Protein AF-A0A3Q3WT83-F1 (afdb_monomer)

Organism: Mola mola (NCBI:txid94237)

pLDDT: mean 71.91, std 18.33, range [34.28, 93.12]

Mean predicted aligned error: 13.51 Å

Sequence (76 aa):
MNKSRLRRTSFVSCQVGDGGEGEAVTPDYDKSGWFGVKNKLGLDFPNLPYLVDGDKKIVQSNAIMRYIARKHNMCK

Solvent-accessible surface area (backbone atoms only — not comparable to full-atom values): 5380 Å² total; per-residue (Å²): 134,83,94,74,81,86,73,86,72,72,76,82,69,91,80,85,83,85,88,87,86,82,75,93,71,72,77,79,81,75,55,59,77,52,69,76,40,47,79,76,67,73,50,98,65,74,52,88,50,54,45,68,61,85,91,47,74,39,47,49,62,70,54,44,52,52,48,52,32,61,77,66,64,69,75,118

Foldseek 3Di:
DDPDDPDDWDFDDDDDDDDDDDDPPPPPPDCCVQVVCQVVVPDPDRDPPWTDDPVDIDDDPVRVVVVVCVVVVVPD

Secondary structure (DSSP, 8-state):
------------PPPPPP---SS--------HHHHTTTTTTT-SS--SSEEEETTEEEESHHHHHHHHHHHTT---

InterPro domains:
  IPR004045 Glutathione S-transferase, N-terminal [PF02798] (30-70)
  IPR004045 Glutathione S-transferase, N-terminal [PS50404] (1-76)
  IPR036249 Thioredoxin-like superfamily [SSF52833] (28-73)
  IPR050213 Glutathione S-transferase superfamily [PTHR11571]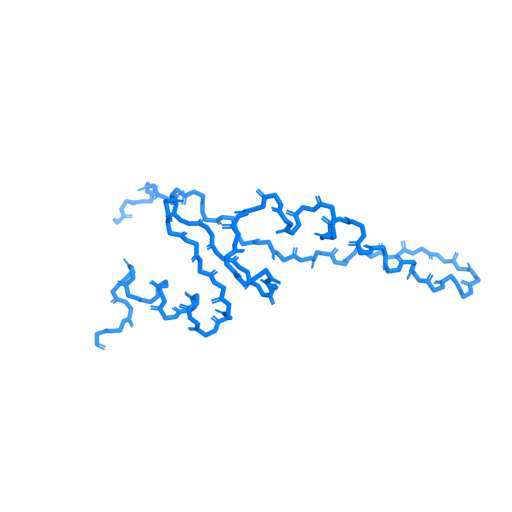 (30-75)

Structure (mmCIF, N/CA/C/O backbone):
data_AF-A0A3Q3WT83-F1
#
_entry.id   AF-A0A3Q3WT83-F1
#
loop_
_atom_site.group_PDB
_atom_site.id
_atom_site.type_symbol
_atom_site.label_atom_id
_atom_site.label_alt_id
_atom_site.label_comp_id
_atom_site.label_asym_id
_atom_site.label_entity_id
_atom_site.label_seq_id
_atom_site.pdbx_PDB_ins_code
_atom_site.Cartn_x
_atom_site.Cartn_y
_atom_site.Cartn_z
_atom_site.occupancy
_atom_site.B_iso_or_equiv
_atom_site.auth_seq_id
_atom_site.auth_comp_id
_atom_site.auth_asym_id
_atom_site.auth_atom_id
_atom_site.pdbx_PDB_model_num
ATOM 1 N N . MET A 1 1 ? -4.569 -16.318 25.914 1.00 40.44 1 MET A N 1
ATOM 2 C CA . MET A 1 1 ? -4.577 -15.379 24.768 1.00 40.44 1 MET A CA 1
ATOM 3 C C . MET A 1 1 ? -4.269 -16.190 23.514 1.00 40.44 1 MET A C 1
ATOM 5 O O . MET A 1 1 ? -3.136 -16.619 23.333 1.00 40.44 1 MET A O 1
ATOM 9 N N . ASN A 1 2 ? -5.297 -16.549 22.746 1.00 34.28 2 ASN A N 1
ATOM 10 C CA . ASN A 1 2 ? -5.226 -17.652 21.784 1.00 34.28 2 ASN A CA 1
ATOM 11 C C . ASN A 1 2 ? -4.494 -17.244 20.499 1.00 34.28 2 ASN A C 1
ATOM 13 O O . ASN A 1 2 ? -4.937 -16.360 19.767 1.00 34.28 2 ASN A O 1
ATOM 17 N N . LYS A 1 3 ? -3.36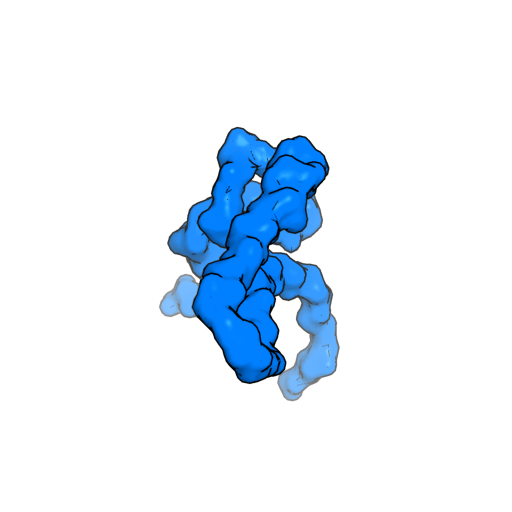8 -17.919 20.240 1.00 44.25 3 LYS A N 1
ATOM 18 C CA . LYS A 1 3 ? -2.560 -17.837 19.018 1.00 44.25 3 LYS A CA 1
ATOM 19 C C . LYS A 1 3 ? -3.278 -18.541 17.866 1.00 44.25 3 LYS A C 1
ATOM 21 O O . LYS A 1 3 ? -2.883 -19.625 17.458 1.00 44.25 3 LYS A O 1
ATOM 26 N N . SER A 1 4 ? -4.329 -17.935 17.332 1.00 48.75 4 SER A N 1
ATOM 27 C CA . SER A 1 4 ? -5.001 -18.484 16.158 1.00 48.75 4 SER A CA 1
ATOM 28 C C . SER A 1 4 ? -5.471 -17.342 15.274 1.00 48.75 4 SER A C 1
ATOM 30 O O . SER A 1 4 ? -6.316 -16.556 15.690 1.00 48.75 4 SER A O 1
ATOM 32 N N . ARG A 1 5 ? -4.968 -17.323 14.028 1.00 48.78 5 ARG A N 1
ATOM 33 C CA . ARG A 1 5 ? -5.480 -16.560 12.869 1.00 48.78 5 ARG A CA 1
ATOM 34 C C . ARG A 1 5 ? -4.749 -15.268 12.478 1.00 48.78 5 ARG A C 1
ATOM 36 O O . ARG A 1 5 ? -5.380 -14.267 12.150 1.00 48.78 5 ARG A O 1
ATOM 43 N N . LEU A 1 6 ? -3.424 -15.340 12.341 1.00 51.41 6 LEU A N 1
ATOM 44 C CA . LEU A 1 6 ? -2.696 -14.434 11.446 1.00 51.41 6 LEU A CA 1
ATOM 45 C C . LEU A 1 6 ? -2.947 -14.893 9.995 1.00 51.41 6 LEU A C 1
ATOM 47 O O . LEU A 1 6 ? -2.285 -15.798 9.488 1.00 51.41 6 LEU A O 1
ATOM 51 N N . ARG A 1 7 ? -3.977 -14.348 9.331 1.00 51.56 7 ARG A N 1
ATOM 52 C CA . ARG A 1 7 ? -4.129 -14.547 7.880 1.00 51.56 7 ARG A CA 1
ATOM 53 C C . ARG A 1 7 ? -2.987 -13.802 7.192 1.00 51.56 7 ARG A C 1
ATOM 55 O O . ARG A 1 7 ? -2.826 -12.609 7.419 1.00 51.56 7 ARG A O 1
ATOM 62 N N . ARG A 1 8 ? -2.212 -14.548 6.401 1.00 51.12 8 ARG A N 1
ATOM 63 C CA . ARG A 1 8 ?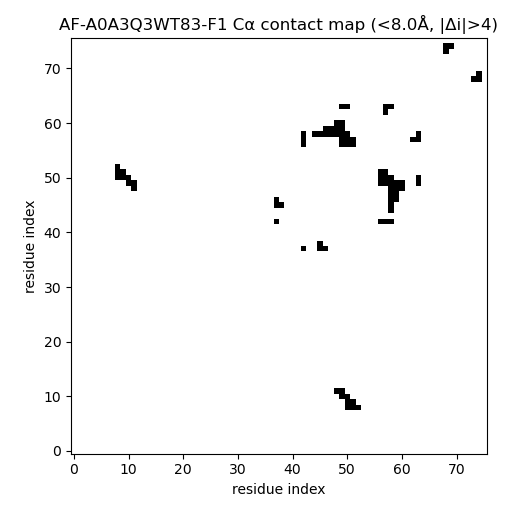 -1.036 -14.139 5.617 1.00 51.12 8 ARG A CA 1
ATOM 64 C C . ARG A 1 8 ? -1.140 -12.708 5.068 1.00 51.12 8 ARG A C 1
ATOM 66 O O . ARG A 1 8 ? -1.748 -12.487 4.028 1.00 51.12 8 ARG A O 1
ATOM 73 N N . THR A 1 9 ? -0.504 -11.761 5.749 1.00 44.34 9 THR A N 1
ATOM 74 C CA . THR A 1 9 ? -0.036 -10.507 5.155 1.00 44.34 9 THR A CA 1
ATOM 75 C C . THR A 1 9 ? 1.319 -10.794 4.527 1.00 44.34 9 THR A C 1
ATOM 77 O O . THR A 1 9 ? 2.299 -11.001 5.243 1.00 44.34 9 THR A O 1
ATOM 80 N N . SER A 1 10 ? 1.373 -10.863 3.201 1.00 53.41 10 SER A N 1
ATOM 81 C CA . SER A 1 10 ? 2.635 -11.036 2.485 1.00 53.41 10 SER A CA 1
ATOM 82 C C . SER A 1 10 ? 3.338 -9.684 2.383 1.00 53.41 10 SER A C 1
ATOM 84 O O . SER A 1 10 ? 2.961 -8.842 1.573 1.00 53.41 10 SER A O 1
ATOM 86 N N . PHE A 1 11 ? 4.337 -9.468 3.238 1.00 43.34 11 PHE A N 1
ATOM 87 C CA . PHE A 1 11 ? 5.301 -8.380 3.096 1.00 43.34 11 PHE A CA 1
ATOM 88 C C . PHE A 1 11 ? 6.395 -8.847 2.133 1.00 43.34 11 PHE A C 1
ATOM 90 O O . PHE A 1 11 ? 7.160 -9.752 2.462 1.00 43.34 11 PHE A O 1
ATOM 97 N N . VAL A 1 12 ? 6.440 -8.283 0.925 1.00 48.94 12 VAL A N 1
ATOM 98 C CA . VAL A 1 12 ? 7.510 -8.583 -0.035 1.00 48.94 12 VAL A CA 1
ATOM 99 C C . VAL A 1 12 ? 8.697 -7.681 0.287 1.00 48.94 12 VAL A C 1
ATOM 101 O O . VAL A 1 12 ? 8.704 -6.503 -0.061 1.00 48.94 12 VAL A O 1
ATOM 104 N N . SER A 1 13 ? 9.691 -8.250 0.966 1.00 48.72 13 SER A N 1
ATOM 105 C CA . SER A 1 13 ? 11.044 -7.699 1.033 1.00 48.72 13 SER A CA 1
ATOM 106 C C . SER A 1 13 ? 11.907 -8.452 0.027 1.00 48.72 13 SER A C 1
ATOM 108 O O . SER A 1 13 ? 11.916 -9.681 0.036 1.00 48.72 13 SER A O 1
ATOM 110 N N . CYS A 1 14 ? 12.632 -7.736 -0.833 1.00 47.94 14 CYS A N 1
ATOM 111 C CA . CYS A 1 14 ? 13.706 -8.333 -1.626 1.00 47.94 14 CYS A CA 1
ATOM 112 C C . CYS A 1 14 ? 14.750 -8.897 -0.648 1.00 47.94 14 CYS A C 1
ATOM 114 O O . CYS A 1 14 ? 15.253 -8.152 0.192 1.00 47.94 14 CYS A O 1
ATOM 116 N N . GLN A 1 15 ? 15.032 -10.198 -0.710 1.00 50.66 15 GLN A N 1
ATOM 117 C CA . GLN A 1 15 ? 16.112 -10.820 0.057 1.00 50.66 15 GLN A CA 1
ATOM 118 C C . GLN A 1 15 ? 17.370 -10.843 -0.820 1.00 50.66 15 GLN A C 1
ATOM 120 O O . GLN A 1 15 ? 17.313 -11.310 -1.956 1.00 50.66 15 GLN A O 1
ATOM 125 N N . VAL A 1 16 ? 18.479 -10.307 -0.307 1.00 50.22 16 VAL A N 1
ATOM 126 C CA . VAL A 1 16 ? 19.821 -10.417 -0.905 1.00 50.22 16 VAL A CA 1
ATOM 127 C C . VAL A 1 16 ? 20.451 -11.698 -0.354 1.00 50.22 16 VAL A C 1
ATOM 129 O O . VAL A 1 16 ? 20.469 -11.875 0.860 1.00 50.22 16 VAL A O 1
ATOM 132 N N . GLY A 1 17 ? 20.880 -12.610 -1.231 1.00 48.16 17 GLY A N 1
ATOM 133 C CA . GLY A 1 17 ? 21.516 -13.879 -0.854 1.00 48.16 17 GLY A CA 1
ATOM 134 C C . GLY A 1 17 ? 23.037 -13.760 -0.701 1.00 48.16 17 GLY A C 1
ATOM 135 O O . GLY A 1 17 ? 23.674 -13.033 -1.462 1.00 48.16 17 GLY A O 1
ATOM 136 N N . ASP A 1 18 ? 23.591 -14.476 0.281 1.00 54.41 18 ASP A N 1
ATOM 137 C CA . ASP A 1 18 ? 25.012 -14.522 0.651 1.00 54.41 18 ASP A CA 1
ATOM 138 C C . ASP A 1 18 ? 25.876 -15.430 -0.262 1.00 54.41 18 ASP A C 1
ATOM 140 O O . ASP A 1 18 ? 25.542 -16.595 -0.466 1.00 54.41 18 ASP A O 1
ATOM 144 N N . GLY A 1 19 ? 27.035 -14.905 -0.698 1.00 47.81 19 GLY A N 1
ATOM 145 C CA . GLY A 1 19 ? 28.346 -15.593 -0.763 1.00 47.81 19 GLY A CA 1
ATOM 146 C C . GLY A 1 19 ? 28.739 -16.481 -1.967 1.00 47.81 19 GLY A C 1
ATOM 147 O O . GLY A 1 19 ? 28.139 -17.524 -2.199 1.00 47.81 19 GLY A O 1
ATOM 148 N N . GLY A 1 20 ? 29.863 -16.144 -2.630 1.00 38.91 20 GLY A N 1
ATOM 149 C CA . GLY A 1 20 ? 30.657 -17.029 -3.511 1.00 38.91 20 GLY A CA 1
ATOM 150 C C . GLY A 1 20 ? 31.769 -16.295 -4.295 1.00 38.91 20 GLY A C 1
ATOM 151 O O . GLY A 1 20 ? 31.507 -15.251 -4.872 1.00 38.91 20 GLY A O 1
ATOM 152 N N . GLU A 1 21 ? 33.001 -16.814 -4.270 1.00 47.31 21 GLU A N 1
ATOM 153 C CA . GLU A 1 21 ? 34.304 -16.153 -4.514 1.00 47.31 21 GLU A CA 1
ATOM 154 C C . GLU A 1 21 ? 34.746 -15.977 -5.992 1.00 47.31 21 GLU A C 1
ATOM 156 O O . GLU A 1 21 ? 34.499 -16.849 -6.818 1.00 47.31 21 GLU A O 1
ATOM 161 N N . GLY A 1 22 ? 35.529 -14.917 -6.271 1.00 55.25 22 GLY A N 1
ATOM 162 C CA . GLY A 1 22 ? 36.451 -14.811 -7.423 1.00 55.25 22 GLY A CA 1
ATOM 163 C C . GLY A 1 22 ? 35.927 -14.066 -8.663 1.00 55.25 22 GLY A C 1
ATOM 164 O O . GLY A 1 22 ? 34.905 -14.440 -9.221 1.00 55.25 22 GLY A O 1
ATOM 165 N N . GLU A 1 23 ? 36.683 -13.059 -9.129 1.00 46.28 23 GLU A N 1
ATOM 166 C CA . GLU A 1 23 ? 36.328 -12.066 -10.170 1.00 46.28 23 GLU A CA 1
ATOM 167 C C . GLU A 1 23 ? 35.280 -11.049 -9.677 1.00 46.28 23 GLU A C 1
ATOM 169 O O . GLU A 1 23 ? 34.348 -11.399 -8.961 1.00 46.28 23 GLU A O 1
ATOM 174 N N . ALA A 1 24 ? 35.419 -9.761 -10.009 1.00 54.88 24 ALA A N 1
ATOM 175 C CA . ALA A 1 24 ? 34.440 -8.735 -9.639 1.00 54.88 24 ALA A CA 1
ATOM 176 C C . ALA A 1 24 ? 33.144 -8.913 -10.453 1.00 54.88 24 ALA A C 1
ATOM 178 O O . ALA A 1 24 ? 32.816 -8.104 -11.319 1.00 54.88 24 ALA A O 1
ATOM 179 N N . VAL A 1 25 ? 32.410 -9.994 -10.191 1.00 55.97 25 VAL A N 1
ATOM 180 C CA . VAL A 1 25 ? 31.046 -10.191 -10.654 1.00 55.97 25 VAL A CA 1
ATOM 181 C C . VAL A 1 25 ? 30.225 -9.150 -9.911 1.00 55.97 25 VAL A C 1
ATOM 183 O O . VAL A 1 25 ? 29.864 -9.330 -8.749 1.00 55.97 25 VAL A O 1
ATOM 186 N N . THR A 1 26 ? 29.973 -8.005 -10.545 1.00 55.19 26 THR A N 1
ATOM 187 C CA . THR A 1 26 ? 28.877 -7.146 -10.101 1.00 55.19 26 THR A CA 1
ATOM 188 C C . THR A 1 26 ? 27.644 -8.044 -10.074 1.00 55.19 26 THR A C 1
ATOM 190 O O . THR A 1 26 ? 27.296 -8.559 -11.142 1.00 55.19 26 THR A O 1
ATOM 193 N N . PRO A 1 27 ? 27.027 -8.313 -8.907 1.00 68.44 27 PRO A N 1
ATOM 194 C CA . PRO A 1 27 ? 25.825 -9.125 -8.874 1.00 68.44 27 PRO A CA 1
ATOM 195 C C . PRO A 1 27 ? 24.830 -8.445 -9.801 1.00 68.44 27 PRO A C 1
ATOM 197 O O . PRO A 1 27 ? 24.536 -7.259 -9.630 1.00 68.44 27 PRO A O 1
ATOM 200 N N . ASP A 1 28 ? 24.410 -9.156 -10.844 1.00 69.94 28 ASP A N 1
ATOM 201 C CA . ASP A 1 28 ? 23.497 -8.589 -11.819 1.00 69.94 28 ASP A CA 1
ATOM 202 C C . ASP A 1 28 ? 22.211 -8.255 -11.062 1.00 69.94 28 ASP A C 1
ATOM 204 O O . ASP A 1 28 ? 21.532 -9.135 -10.523 1.00 69.94 28 ASP A O 1
ATOM 208 N N . TYR A 1 29 ? 21.942 -6.959 -10.900 1.00 68.94 29 TYR A N 1
ATOM 209 C CA . TYR A 1 29 ? 20.778 -6.477 -10.171 1.00 68.94 29 TYR A CA 1
ATOM 210 C C . TYR A 1 29 ? 19.565 -6.642 -11.078 1.00 68.94 29 TYR A C 1
ATOM 212 O O . TYR A 1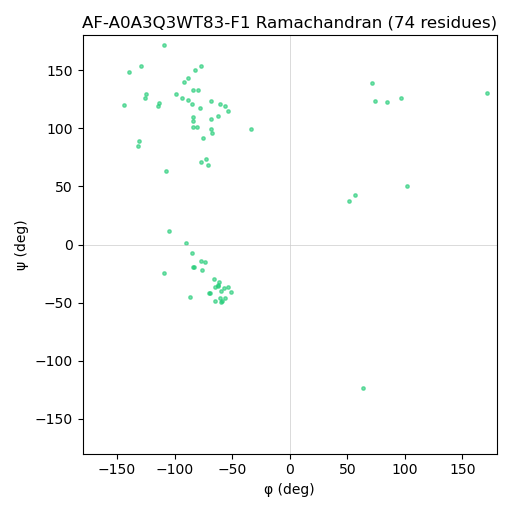 29 ? 19.014 -5.660 -11.589 1.00 68.94 29 TYR A O 1
ATOM 220 N N . ASP A 1 30 ? 19.165 -7.893 -11.294 1.00 77.12 30 ASP A N 1
ATOM 221 C CA . ASP A 1 30 ? 18.049 -8.218 -12.154 1.00 77.12 30 ASP A CA 1
ATOM 222 C C . ASP A 1 30 ? 16.744 -7.735 -11.512 1.00 77.12 30 ASP A C 1
ATOM 224 O O . ASP A 1 30 ? 16.232 -8.256 -10.519 1.00 77.12 30 ASP A O 1
ATOM 228 N N . LYS A 1 31 ? 16.195 -6.676 -12.101 1.00 74.25 31 LYS A N 1
ATOM 229 C CA . LYS A 1 31 ? 14.927 -6.068 -11.696 1.00 74.25 31 LYS A CA 1
ATOM 230 C C . LYS A 1 31 ? 13.738 -6.697 -12.429 1.00 74.25 31 LYS A C 1
ATOM 232 O O . LYS A 1 31 ? 12.604 -6.249 -12.218 1.00 74.25 31 LYS A O 1
ATOM 237 N N . SER A 1 32 ? 13.960 -7.699 -13.288 1.00 77.44 32 SER A N 1
ATOM 238 C CA . SER A 1 32 ? 12.916 -8.388 -14.060 1.00 77.44 32 SER A CA 1
ATOM 239 C C . SER A 1 32 ? 11.797 -8.919 -13.160 1.00 77.44 32 SER A C 1
ATOM 241 O O . SER A 1 32 ? 10.617 -8.784 -13.501 1.00 77.44 32 SER A O 1
ATOM 243 N N . GLY A 1 33 ? 12.150 -9.394 -11.958 1.00 76.75 33 GLY A N 1
ATOM 244 C CA . GLY A 1 33 ? 11.208 -9.876 -10.950 1.00 76.75 33 GLY A CA 1
ATOM 245 C C . GLY A 1 33 ? 10.158 -8.838 -10.546 1.00 76.75 33 GLY A C 1
ATOM 246 O O . GLY A 1 33 ? 8.990 -9.181 -10.386 1.00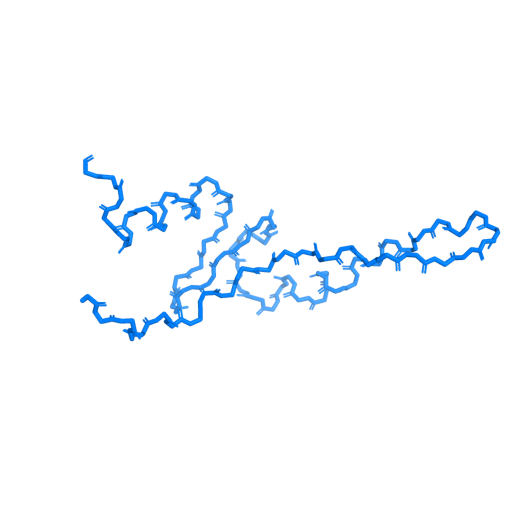 76.75 33 GLY A O 1
ATOM 247 N N . TRP A 1 34 ? 10.528 -7.555 -10.450 1.00 77.44 34 TRP A N 1
ATOM 248 C CA . TRP A 1 34 ? 9.585 -6.465 -10.166 1.00 77.44 34 TRP A CA 1
ATOM 249 C C . TRP A 1 34 ? 8.925 -5.927 -11.438 1.00 77.44 34 TRP A C 1
ATOM 251 O O . TRP A 1 34 ? 7.705 -5.740 -11.486 1.00 77.44 34 TRP A O 1
ATOM 261 N N . PHE A 1 35 ? 9.705 -5.699 -12.498 1.00 77.56 35 PHE A N 1
ATOM 262 C CA . PHE A 1 35 ? 9.194 -5.094 -13.728 1.00 77.56 35 PHE A CA 1
ATOM 263 C C . PHE A 1 35 ? 8.167 -5.970 -14.458 1.00 77.56 35 PHE A C 1
ATOM 265 O O . PHE A 1 35 ? 7.255 -5.422 -15.079 1.00 77.56 35 PHE A O 1
ATOM 272 N N . GLY A 1 36 ? 8.253 -7.298 -14.335 1.00 79.75 36 GLY A N 1
ATOM 273 C CA . GLY A 1 36 ? 7.293 -8.233 -14.926 1.00 79.75 36 GLY A CA 1
ATOM 274 C C . GLY A 1 36 ? 5.951 -8.326 -14.187 1.00 79.75 36 GLY A C 1
ATOM 275 O O . GLY A 1 36 ? 4.946 -8.730 -14.782 1.00 79.75 36 GLY A O 1
ATOM 276 N N . VAL A 1 37 ? 5.911 -7.945 -12.905 1.00 79.69 37 VAL A N 1
ATOM 277 C CA . VAL A 1 37 ? 4.712 -8.065 -12.054 1.00 79.69 37 VAL A CA 1
ATOM 278 C C . VAL A 1 37 ? 4.063 -6.724 -11.726 1.00 79.69 37 VAL A C 1
ATOM 280 O O . VAL A 1 37 ? 2.855 -6.697 -11.501 1.00 79.69 37 VAL A O 1
ATOM 283 N N . LYS A 1 38 ? 4.805 -5.605 -11.760 1.00 78.50 38 LYS A N 1
ATOM 284 C CA . LYS A 1 38 ? 4.321 -4.281 -11.316 1.00 78.50 38 LYS A CA 1
ATOM 285 C C . LYS A 1 38 ? 2.974 -3.872 -11.928 1.00 78.50 38 LYS A C 1
ATOM 287 O O . LYS A 1 38 ? 2.102 -3.383 -11.218 1.00 78.50 38 LYS A O 1
ATOM 292 N N . ASN A 1 39 ? 2.775 -4.143 -13.220 1.00 78.69 39 ASN A N 1
ATOM 293 C CA . ASN A 1 39 ? 1.563 -3.760 -13.952 1.00 78.69 39 ASN A CA 1
ATOM 294 C C . ASN A 1 39 ? 0.417 -4.771 -13.767 1.00 78.69 39 ASN A C 1
ATOM 296 O O . ASN A 1 39 ? -0.740 -4.439 -13.994 1.00 78.69 39 ASN A O 1
ATOM 300 N N . LYS A 1 40 ? 0.720 -6.003 -13.337 1.00 83.44 40 LYS A N 1
ATOM 301 C CA . LYS A 1 40 ? -0.269 -7.074 -13.120 1.00 83.44 40 LYS A CA 1
ATOM 302 C C . LYS A 1 40 ? -0.958 -6.969 -11.758 1.00 83.44 40 LYS A C 1
ATOM 304 O O . LYS A 1 40 ? -2.027 -7.533 -11.564 1.00 83.44 40 LYS A O 1
ATOM 309 N N . LEU A 1 41 ? -0.360 -6.238 -10.817 1.00 80.38 41 LEU A N 1
ATOM 310 C CA . LEU A 1 41 ? -0.891 -6.057 -9.463 1.00 80.38 41 LEU A CA 1
ATOM 311 C C . LEU A 1 41 ? -2.113 -5.119 -9.421 1.00 80.38 41 LEU A C 1
ATOM 313 O O . LEU A 1 41 ? -2.841 -5.097 -8.424 1.00 80.38 41 LEU A O 1
ATOM 317 N N . GLY A 1 42 ? -2.366 -4.357 -10.493 1.00 82.88 42 GLY A N 1
ATOM 318 C CA . GLY A 1 42 ? -3.459 -3.382 -10.564 1.00 82.88 42 GLY A CA 1
ATOM 319 C C . GLY A 1 42 ? -3.378 -2.354 -9.433 1.00 82.88 42 GLY A C 1
ATOM 320 O O . GLY A 1 42 ? -4.378 -2.122 -8.756 1.00 82.88 42 GLY A O 1
ATOM 321 N N . LEU A 1 43 ? -2.164 -1.871 -9.154 1.00 82.88 43 LEU A N 1
ATOM 322 C CA . LEU A 1 43 ? -1.902 -0.755 -8.249 1.00 82.88 43 LEU A CA 1
ATOM 323 C C . LEU A 1 43 ? -2.071 0.540 -9.045 1.00 82.88 43 LEU A C 1
ATOM 325 O O . LEU A 1 43 ? -1.488 0.649 -10.121 1.00 82.88 43 LEU A O 1
ATOM 329 N N . ASP A 1 44 ? -2.788 1.521 -8.499 1.00 83.06 44 ASP A N 1
ATOM 330 C CA . ASP A 1 44 ? -2.948 2.830 -9.156 1.00 83.06 44 ASP A CA 1
ATOM 331 C C . ASP A 1 44 ? -1.600 3.551 -9.313 1.00 83.06 44 ASP A C 1
ATOM 333 O O . ASP A 1 44 ? -1.337 4.211 -10.315 1.00 83.06 44 ASP A O 1
ATOM 337 N N . PHE A 1 45 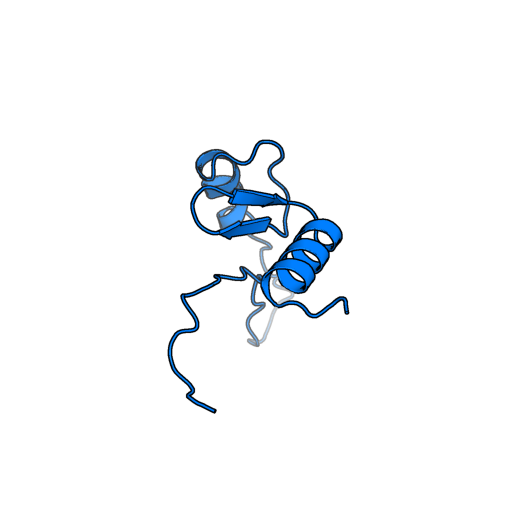? -0.707 3.363 -8.336 1.00 84.06 45 PHE A N 1
ATOM 338 C CA . PHE A 1 45 ? 0.646 3.915 -8.328 1.00 84.06 45 PHE A CA 1
ATOM 339 C C . PHE A 1 45 ? 1.651 2.808 -7.985 1.00 84.06 45 PHE A C 1
ATOM 341 O O . PHE A 1 45 ? 1.932 2.584 -6.806 1.00 84.06 45 PHE A O 1
ATOM 348 N N . PRO A 1 46 ? 2.179 2.065 -8.975 1.00 83.44 46 PRO A N 1
ATOM 349 C CA . PRO A 1 46 ? 3.049 0.920 -8.731 1.00 83.44 46 PRO A CA 1
ATOM 350 C C . PRO A 1 46 ? 4.395 1.369 -8.156 1.00 83.44 46 PRO A C 1
ATOM 352 O O . PRO A 1 46 ? 5.294 1.790 -8.882 1.00 83.44 46 PRO A O 1
ATOM 355 N N . ASN A 1 47 ? 4.536 1.249 -6.838 1.00 83.75 47 ASN A N 1
ATOM 356 C CA . ASN A 1 47 ? 5.773 1.532 -6.125 1.00 83.75 47 ASN A CA 1
ATOM 357 C C . ASN A 1 47 ? 6.014 0.495 -5.021 1.00 83.75 47 ASN A C 1
ATOM 359 O O . ASN A 1 47 ? 5.067 -0.034 -4.434 1.00 83.75 47 ASN A O 1
ATOM 363 N N . LEU A 1 48 ? 7.286 0.214 -4.739 1.00 82.75 48 LEU A N 1
ATOM 364 C CA . LEU A 1 48 ? 7.702 -0.593 -3.594 1.00 82.75 48 LEU A CA 1
ATOM 365 C C . LEU A 1 48 ? 7.969 0.343 -2.401 1.00 82.75 48 LEU A C 1
ATOM 367 O O . LEU A 1 48 ? 8.573 1.399 -2.595 1.00 82.75 48 LEU A O 1
ATOM 371 N N . PRO A 1 49 ? 7.583 -0.019 -1.166 1.00 89.06 49 PRO A N 1
ATOM 372 C CA . PRO A 1 49 ? 6.772 -1.175 -0.775 1.00 89.06 49 PRO A CA 1
ATOM 373 C C . PRO A 1 49 ? 5.265 -0.982 -1.048 1.00 89.06 49 PRO A C 1
ATOM 375 O O . PRO A 1 49 ? 4.751 0.140 -1.014 1.00 89.06 49 PRO A O 1
ATOM 378 N N . TYR A 1 50 ? 4.552 -2.100 -1.239 1.00 89.81 50 TYR A N 1
ATOM 379 C CA . TYR A 1 50 ? 3.088 -2.163 -1.341 1.00 89.81 50 TYR A CA 1
ATOM 380 C C . TYR A 1 50 ? 2.506 -3.224 -0.392 1.00 89.81 50 TYR A C 1
ATOM 382 O O . TYR A 1 50 ? 3.168 -4.200 -0.041 1.00 89.81 50 TYR A O 1
ATOM 390 N N . LEU A 1 51 ? 1.253 -3.031 0.015 1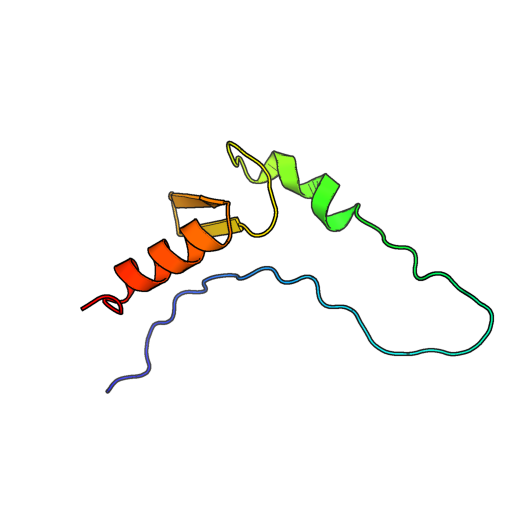.00 89.50 51 LEU A N 1
ATOM 391 C CA . LEU A 1 51 ? 0.453 -3.954 0.813 1.00 89.50 51 LEU A CA 1
ATOM 392 C C . LEU A 1 51 ? -0.851 -4.252 0.068 1.00 89.50 51 LEU A C 1
ATOM 394 O O . LEU A 1 51 ? -1.569 -3.330 -0.321 1.00 89.50 51 LEU A O 1
ATOM 398 N N . VAL A 1 52 ? -1.179 -5.535 -0.075 1.00 91.00 52 VAL A N 1
ATOM 399 C CA . VAL A 1 52 ? -2.492 -5.995 -0.547 1.00 91.00 52 VAL A CA 1
ATOM 400 C C . VAL A 1 52 ? -3.192 -6.716 0.601 1.00 91.00 52 VAL A C 1
ATOM 402 O O . VAL A 1 52 ? -2.666 -7.688 1.140 1.00 91.00 52 VAL A O 1
ATOM 405 N N . ASP A 1 53 ? -4.368 -6.229 0.985 1.00 89.38 53 ASP A N 1
ATOM 406 C CA . ASP A 1 53 ? -5.205 -6.785 2.049 1.00 89.38 53 ASP A CA 1
ATOM 407 C C . ASP A 1 53 ? -6.651 -6.917 1.552 1.00 89.38 53 ASP A C 1
ATOM 409 O O . ASP A 1 53 ? -7.479 -6.016 1.716 1.00 89.38 53 ASP A O 1
ATOM 413 N N . GLY A 1 54 ? -6.931 -8.039 0.881 1.00 89.06 54 GLY A N 1
ATOM 414 C CA . GLY A 1 54 ? -8.182 -8.250 0.149 1.00 89.06 54 GLY A CA 1
ATOM 415 C C . GLY A 1 54 ? -8.308 -7.254 -1.003 1.00 89.06 54 GLY A C 1
ATOM 416 O O . GLY A 1 54 ? -7.405 -7.146 -1.830 1.00 89.06 54 GLY A O 1
ATOM 417 N N . ASP A 1 55 ? -9.396 -6.488 -1.012 1.00 88.44 55 ASP A N 1
ATOM 418 C CA . ASP A 1 55 ? -9.655 -5.465 -2.033 1.00 88.44 55 ASP A CA 1
ATOM 419 C C . ASP A 1 55 ? -8.834 -4.184 -1.822 1.00 88.44 55 ASP A C 1
ATOM 421 O O . ASP A 1 55 ? -8.744 -3.339 -2.713 1.00 88.44 55 ASP A O 1
ATOM 425 N N . LYS A 1 56 ? -8.225 -4.008 -0.640 1.00 88.50 56 LYS A N 1
ATOM 426 C CA . LYS A 1 56 ? -7.425 -2.818 -0.339 1.00 88.50 56 LYS A CA 1
ATOM 427 C C . LYS A 1 56 ? -6.002 -3.000 -0.839 1.00 88.50 56 LYS A C 1
ATOM 429 O O . LYS A 1 56 ? -5.275 -3.880 -0.380 1.00 88.50 56 LYS A O 1
ATOM 434 N N . LYS A 1 57 ? -5.588 -2.101 -1.724 1.00 90.81 57 LYS A N 1
ATOM 435 C CA . LYS A 1 57 ? -4.218 -1.993 -2.219 1.00 90.81 57 LYS A CA 1
ATOM 436 C C . LYS A 1 57 ? -3.640 -0.668 -1.744 1.00 90.81 57 LYS A C 1
ATOM 438 O O . LYS A 1 57 ? -4.193 0.386 -2.032 1.00 90.81 57 LYS A O 1
ATOM 443 N N . ILE A 1 58 ? -2.564 -0.722 -0.969 1.00 89.81 58 ILE A N 1
ATOM 444 C CA . ILE A 1 58 ? -1.942 0.456 -0.364 1.00 89.81 58 ILE A CA 1
ATOM 445 C C . ILE A 1 58 ? -0.478 0.461 -0.761 1.00 89.81 58 ILE A C 1
ATOM 447 O O . ILE A 1 58 ? 0.241 -0.509 -0.545 1.00 89.81 58 ILE A O 1
ATOM 451 N N . VAL A 1 59 ? -0.037 1.570 -1.328 1.00 89.81 59 VAL A N 1
ATOM 452 C CA . VAL A 1 59 ? 1.372 1.849 -1.608 1.00 89.81 59 VAL A CA 1
ATOM 453 C C . VAL A 1 59 ? 1.854 2.943 -0.655 1.00 89.81 59 VAL A C 1
ATOM 455 O O . VAL A 1 59 ? 1.029 3.517 0.054 1.00 89.81 59 VAL A O 1
ATOM 458 N N . GLN A 1 60 ? 3.159 3.234 -0.630 1.00 90.69 60 GLN A N 1
ATOM 459 C CA . GLN A 1 60 ? 3.837 4.107 0.347 1.00 90.69 60 GLN A CA 1
ATOM 460 C C . GLN A 1 60 ? 4.015 3.487 1.743 1.00 90.69 60 GLN A C 1
ATOM 462 O O . GLN A 1 60 ? 3.056 3.150 2.438 1.00 90.69 60 GLN A O 1
ATOM 467 N N . SER A 1 61 ? 5.268 3.433 2.207 1.00 90.50 61 SER A N 1
ATOM 468 C CA . SER A 1 61 ? 5.664 2.820 3.486 1.00 90.50 61 SER A CA 1
ATOM 469 C C . SER A 1 61 ? 4.919 3.419 4.684 1.00 90.50 61 SER A C 1
ATOM 471 O O . SER A 1 61 ? 4.359 2.690 5.502 1.00 90.50 61 SER A O 1
ATOM 473 N N . ASN A 1 62 ? 4.817 4.748 4.751 1.00 91.88 62 ASN A N 1
ATOM 474 C CA . ASN A 1 62 ? 4.108 5.450 5.824 1.00 91.88 62 ASN A CA 1
ATOM 475 C C . ASN A 1 62 ? 2.602 5.154 5.837 1.00 91.88 62 ASN A C 1
ATOM 477 O O . ASN A 1 62 ? 1.996 5.046 6.906 1.00 91.88 62 ASN A O 1
ATOM 481 N N . ALA A 1 63 ? 1.984 5.011 4.663 1.00 89.62 63 ALA A N 1
ATOM 482 C CA . ALA A 1 63 ? 0.565 4.688 4.553 1.00 89.62 63 ALA A CA 1
ATOM 483 C C . ALA A 1 63 ? 0.291 3.246 5.000 1.00 89.62 63 ALA A C 1
ATOM 485 O O . ALA A 1 63 ? -0.654 3.014 5.757 1.00 89.62 63 ALA A O 1
ATOM 486 N N . ILE A 1 64 ? 1.160 2.309 4.609 1.00 93.12 64 ILE A N 1
ATOM 487 C CA . ILE A 1 64 ? 1.127 0.906 5.040 1.00 93.12 64 ILE A CA 1
ATOM 488 C C . ILE A 1 64 ? 1.258 0.808 6.563 1.00 93.12 64 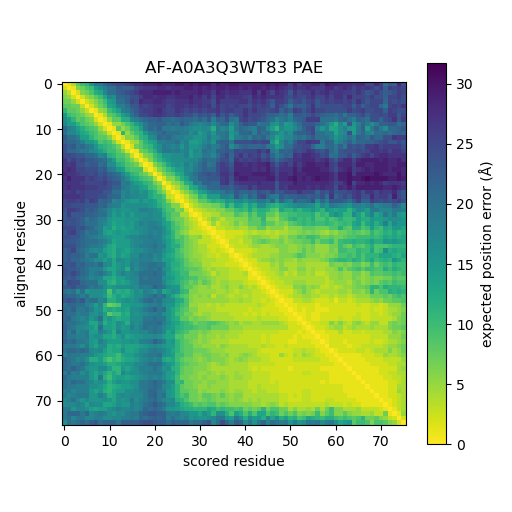ILE A C 1
ATOM 490 O O . ILE A 1 64 ? 0.425 0.173 7.208 1.00 93.12 64 ILE A O 1
ATOM 494 N N . MET A 1 65 ? 2.245 1.485 7.158 1.00 91.81 65 MET A N 1
ATOM 495 C CA . MET A 1 65 ? 2.437 1.477 8.614 1.00 91.81 65 MET A CA 1
ATOM 496 C C . MET A 1 65 ? 1.202 2.001 9.354 1.00 91.81 65 MET A C 1
ATOM 498 O O . MET A 1 65 ? 0.690 1.346 10.261 1.00 91.81 65 MET A O 1
ATOM 502 N N . ARG A 1 66 ? 0.662 3.148 8.924 1.00 92.56 66 ARG A N 1
ATOM 503 C CA . ARG A 1 66 ? -0.559 3.725 9.508 1.00 92.56 66 ARG A CA 1
ATOM 504 C C . ARG A 1 66 ? -1.775 2.813 9.332 1.00 92.56 66 ARG A C 1
ATOM 506 O O . ARG A 1 66 ? -2.637 2.764 10.206 1.00 92.56 66 ARG A O 1
ATOM 513 N N . TYR A 1 67 ? -1.865 2.104 8.209 1.00 92.50 67 TYR A N 1
ATOM 514 C CA . TYR A 1 67 ? -2.936 1.145 7.959 1.00 92.50 67 TYR A CA 1
ATOM 515 C C . TYR A 1 67 ? -2.886 -0.030 8.938 1.00 92.50 67 TYR A C 1
ATOM 517 O O . TYR A 1 67 ? -3.898 -0.337 9.567 1.00 92.50 67 TYR A O 1
ATOM 525 N N . ILE A 1 68 ? -1.708 -0.632 9.117 1.00 92.69 68 ILE A N 1
ATOM 526 C CA . ILE A 1 68 ? -1.495 -1.735 10.061 1.00 92.69 68 ILE A CA 1
ATOM 527 C C . ILE A 1 68 ? -1.806 -1.271 11.487 1.00 92.69 68 ILE A C 1
ATOM 529 O O . ILE A 1 68 ? -2.566 -1.930 12.195 1.00 92.69 68 ILE A O 1
ATOM 533 N N . ALA A 1 69 ? -1.308 -0.099 11.885 1.00 92.88 69 ALA A N 1
ATOM 534 C CA . ALA A 1 69 ? -1.534 0.428 13.225 1.00 92.88 69 ALA A CA 1
ATOM 535 C C . ALA A 1 69 ? -3.031 0.632 13.536 1.00 92.88 69 ALA A C 1
ATOM 537 O O . ALA A 1 69 ? -3.490 0.264 14.618 1.00 92.88 69 ALA A O 1
ATOM 538 N N . ARG A 1 70 ? -3.823 1.125 12.569 1.00 92.56 70 ARG A N 1
ATOM 539 C CA . ARG A 1 70 ? -5.289 1.232 12.702 1.00 92.56 70 ARG A CA 1
ATOM 540 C C . ARG A 1 70 ? -5.983 -0.128 12.717 1.00 92.56 70 ARG A C 1
ATOM 542 O O . ARG A 1 70 ? -6.873 -0.338 13.531 1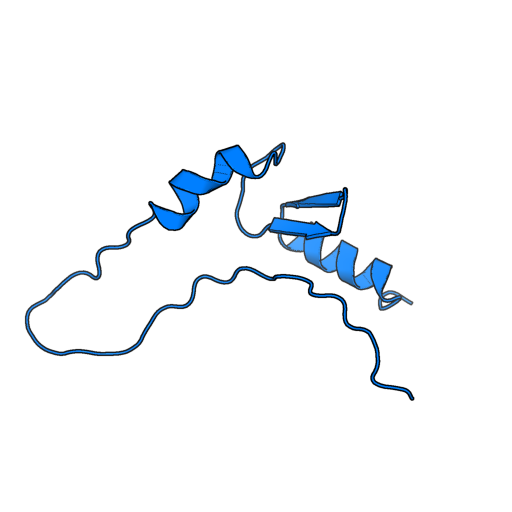.00 92.56 70 ARG A O 1
ATOM 549 N N . LYS A 1 71 ? -5.570 -1.066 11.857 1.00 90.69 71 LYS A N 1
ATOM 550 C CA . LYS A 1 71 ? -6.155 -2.417 11.788 1.00 90.69 71 LYS A CA 1
ATOM 551 C C . LYS A 1 71 ? -5.983 -3.192 13.100 1.00 90.69 71 LYS A C 1
ATOM 553 O O . LYS A 1 71 ? -6.843 -3.993 13.453 1.00 90.69 71 LYS A O 1
ATOM 558 N N . HIS A 1 72 ? -4.890 -2.940 13.819 1.00 92.19 72 HIS A N 1
ATOM 559 C CA . HIS A 1 72 ? -4.546 -3.620 15.069 1.00 92.19 72 HIS A CA 1
ATOM 560 C C . HIS A 1 72 ? -4.766 -2.770 16.331 1.00 92.19 72 HIS A C 1
ATOM 562 O O . HIS A 1 72 ? -4.340 -3.182 17.407 1.00 92.19 72 HIS A O 1
ATOM 568 N N . ASN A 1 73 ? -5.444 -1.617 16.233 1.00 85.69 73 ASN A N 1
ATOM 569 C CA . ASN A 1 73 ? -5.696 -0.703 17.358 1.00 85.69 73 ASN A CA 1
ATOM 570 C C . ASN A 1 73 ? -4.425 -0.323 18.148 1.00 85.69 73 ASN A C 1
ATOM 572 O O . ASN A 1 73 ? -4.456 -0.206 19.371 1.00 85.69 73 ASN A O 1
ATOM 576 N N . MET A 1 74 ? -3.304 -0.141 17.446 1.00 82.88 74 MET A N 1
ATOM 577 C CA . MET A 1 74 ? -2.009 0.227 18.034 1.00 82.88 74 MET A CA 1
ATOM 578 C C . MET A 1 74 ? -1.852 1.742 18.243 1.00 82.88 74 MET A C 1
ATOM 580 O O . MET A 1 74 ? -0.873 2.175 18.837 1.00 82.88 74 MET A O 1
ATOM 584 N N . CYS A 1 75 ? -2.798 2.545 17.751 1.00 66.75 75 CYS A N 1
ATOM 585 C CA . CYS A 1 75 ? -2.872 3.991 17.972 1.00 66.75 75 CYS A CA 1
ATOM 586 C C . CYS A 1 75 ? -4.017 4.312 18.942 1.00 66.75 75 CYS A C 1
ATOM 588 O O . CYS A 1 75 ? -5.005 4.923 18.533 1.00 66.75 75 CYS A O 1
ATOM 590 N N . LYS A 1 76 ? -3.916 3.821 20.181 1.00 57.16 76 LYS A N 1
ATOM 591 C CA . LYS A 1 76 ? -4.729 4.335 21.288 1.00 57.16 76 LYS A CA 1
ATOM 592 C C . LYS A 1 76 ? -4.064 5.559 21.894 1.00 57.16 76 LYS A C 1
ATOM 594 O O . LYS A 1 76 ? -2.817 5.544 21.964 1.00 57.16 76 LYS A O 1
#

Radius of gyration: 17.14 Å; Cα contacts (8 Å, |Δi|>4): 43; chains: 1; bounding box: 46×24×40 Å

Nearest PDB structures (foldseek):
  6gsy-assembly1_B  TM=9.164E-01  e=4.906E-05  Rattus rattus
  1mtc-assembly1_B  TM=8.573E-01  e=3.268E-05  Rattus norvegicus
  5gst-assembly1_B  TM=8.769E-01  e=6.011E-05  Rattus rattus
  4gtu-assembly1_A  TM=8.607E-01  e=6.432E-05  Homo sapiens
  2dc5-assembly1_B  TM=8.526E-01  e=8.432E-05  Mus musculus